Protein AF-A0A0J1F8P2-F1 (afdb_monomer_lite)

pLDDT: mean 80.11, std 21.89, range [31.42, 98.12]

Sequence (125 aa):
MSMTEGIREMKSAGASGSEPVGGGVARRGQWVEIGNVVLPAGERAPQVPEDTARVPLEMRLRGFLIEEEAELDDLVSIRTRINRTVKGRLVDVAPRWRHDFGNPQAELLAIGSELRQLLGRGRER

Radius of gyration: 18.28 Å; chains: 1; bounding box: 33×51×45 Å

Foldseek 3Di:
DDPPPPPPPPPDDDDPDDDADDFDKAAFFFKFKFKDFPAQQQRDDPPDDNVVSRHTDMDIDIAGWHDGIDGAQDWTWGQHLVGDIDTGGTHYTQDADPVDPDGDDSCVSCVSVVVCVVVVVPDDD

Structure (mmCIF, N/CA/C/O backbone):
data_AF-A0A0J1F8P2-F1
#
_entry.id   AF-A0A0J1F8P2-F1
#
loop_
_atom_site.group_PDB
_atom_site.id
_atom_site.type_symbol
_atom_site.label_atom_id
_atom_site.label_alt_id
_atom_site.label_comp_id
_atom_site.label_asym_id
_atom_site.label_entity_id
_atom_site.label_seq_id
_atom_site.pdbx_PDB_ins_code
_atom_site.Cartn_x
_atom_site.Cartn_y
_atom_site.Cartn_z
_atom_site.occupancy
_atom_site.B_iso_or_equiv
_atom_site.auth_seq_id
_atom_site.auth_comp_id
_atom_site.auth_asym_id
_atom_site.auth_atom_id
_atom_site.pdbx_PDB_model_num
ATOM 1 N N . MET A 1 1 ? 3.935 -32.590 23.964 1.00 37.25 1 MET A N 1
ATOM 2 C CA . MET A 1 1 ? 2.571 -32.072 23.727 1.00 37.25 1 MET A CA 1
ATOM 3 C C . MET A 1 1 ? 2.718 -30.641 23.248 1.00 37.25 1 MET A C 1
ATOM 5 O O . MET A 1 1 ? 3.297 -29.832 23.958 1.00 37.25 1 MET A O 1
ATOM 9 N N . SER A 1 2 ? 2.392 -30.417 21.975 1.00 35.47 2 SER A N 1
ATOM 10 C CA . SER A 1 2 ? 2.791 -29.255 21.176 1.00 35.47 2 SER A CA 1
ATOM 11 C C . SER A 1 2 ? 1.860 -28.065 21.416 1.00 35.47 2 SER A C 1
ATOM 13 O O . SER A 1 2 ? 0.653 -28.185 21.243 1.00 35.47 2 SER A O 1
ATOM 15 N N . MET A 1 3 ? 2.423 -26.911 21.779 1.00 39.97 3 MET A N 1
ATOM 16 C CA . MET A 1 3 ? 1.723 -25.627 21.919 1.00 39.97 3 MET A CA 1
ATOM 17 C C . MET A 1 3 ? 1.498 -24.966 20.547 1.00 39.97 3 MET A C 1
ATOM 19 O O . MET A 1 3 ? 1.972 -23.862 20.299 1.00 39.97 3 MET A O 1
ATOM 23 N N . THR A 1 4 ? 0.830 -25.651 19.617 1.00 45.12 4 THR A N 1
ATOM 24 C CA . THR A 1 4 ? 0.514 -25.087 18.284 1.00 45.12 4 THR A CA 1
ATOM 25 C C . THR A 1 4 ? -0.974 -25.102 17.933 1.00 45.12 4 THR A C 1
ATOM 27 O O . THR A 1 4 ? -1.364 -24.501 16.938 1.00 45.12 4 THR A O 1
ATOM 30 N N . GLU A 1 5 ? -1.838 -25.673 18.775 1.00 36.88 5 GLU A N 1
ATOM 31 C CA . GLU A 1 5 ? -3.284 -25.768 18.497 1.00 36.88 5 GLU A CA 1
ATOM 32 C C . GLU A 1 5 ? -4.124 -24.571 18.989 1.00 36.88 5 GLU A C 1
ATOM 34 O O . GLU A 1 5 ? -5.337 -24.562 18.819 1.00 36.88 5 GLU A O 1
ATOM 39 N N . GLY A 1 6 ? -3.510 -23.529 19.558 1.00 36.94 6 GLY A N 1
ATOM 40 C CA . GLY A 1 6 ? -4.243 -22.462 20.258 1.00 36.94 6 GLY A CA 1
ATOM 41 C C . GLY A 1 6 ? -4.687 -21.242 19.439 1.00 36.94 6 GLY A C 1
ATOM 42 O O . GLY A 1 6 ? -5.379 -20.391 19.983 1.00 36.94 6 GLY A O 1
ATOM 43 N N . ILE A 1 7 ? -4.294 -21.097 18.167 1.00 40.16 7 ILE A N 1
ATOM 44 C CA . ILE A 1 7 ? -4.535 -19.846 17.400 1.00 40.16 7 ILE A CA 1
ATOM 45 C C . ILE A 1 7 ? -5.568 -20.046 16.273 1.00 40.16 7 ILE A C 1
ATOM 47 O O . ILE A 1 7 ? -5.736 -19.204 15.394 1.00 40.16 7 ILE A O 1
ATOM 51 N N . ARG A 1 8 ? -6.319 -21.157 16.279 1.00 36.09 8 ARG A N 1
ATOM 52 C CA . ARG A 1 8 ? -7.324 -21.426 15.233 1.00 36.09 8 ARG A CA 1
ATOM 53 C C . ARG A 1 8 ? -8.725 -20.876 15.533 1.00 36.09 8 ARG A C 1
ATOM 55 O O . ARG A 1 8 ? -9.591 -20.953 14.668 1.00 36.09 8 ARG A O 1
ATOM 62 N N . GLU A 1 9 ? -8.961 -20.264 16.689 1.00 36.25 9 GLU A N 1
ATOM 63 C CA . GLU A 1 9 ? -10.332 -20.041 17.172 1.00 36.25 9 GLU A CA 1
ATOM 64 C C . GLU A 1 9 ? -10.710 -18.570 17.402 1.00 36.25 9 GLU A C 1
ATOM 66 O O . GLU A 1 9 ? -11.335 -18.237 18.394 1.00 36.25 9 GLU A O 1
ATOM 71 N N . MET A 1 10 ? -10.366 -17.672 16.471 1.00 31.42 10 MET A N 1
ATOM 72 C CA . MET A 1 10 ? -10.892 -16.293 16.442 1.00 31.42 10 MET A CA 1
ATOM 73 C C . MET A 1 10 ? -11.077 -15.801 14.992 1.00 31.42 10 MET A C 1
ATOM 75 O O . MET A 1 10 ? -10.532 -14.783 14.573 1.00 31.42 10 MET A O 1
ATOM 79 N N . LYS A 1 11 ? -11.854 -16.534 14.183 1.00 40.53 11 LYS A N 1
ATOM 80 C CA . LYS A 1 11 ? -12.405 -16.025 12.912 1.00 40.53 11 LYS A CA 1
ATOM 81 C C . LYS A 1 11 ? -13.921 -15.872 13.024 1.00 40.53 11 LYS A C 1
ATOM 83 O O . LYS A 1 11 ? -14.664 -16.710 12.530 1.00 40.53 11 LYS A O 1
ATOM 88 N N . SER A 1 12 ? -14.374 -14.775 13.630 1.00 36.47 12 SER A N 1
ATOM 89 C CA . SER A 1 12 ? -15.718 -14.237 13.381 1.00 36.47 12 SER A CA 1
ATOM 90 C C . SER A 1 12 ? -15.859 -12.804 13.902 1.00 36.47 12 SER A C 1
ATOM 92 O O . SER A 1 12 ? -16.103 -12.606 15.087 1.00 36.47 12 SER A O 1
ATOM 94 N N . ALA A 1 13 ? -15.743 -11.819 13.008 1.00 34.75 13 ALA A N 1
ATOM 95 C CA . ALA A 1 13 ? -16.524 -10.578 13.047 1.00 34.75 13 ALA A CA 1
ATOM 96 C C . ALA A 1 13 ? -16.277 -9.762 11.764 1.00 34.75 13 ALA A C 1
ATOM 98 O O . ALA A 1 13 ? -15.243 -9.126 11.606 1.00 34.75 13 ALA A O 1
ATOM 99 N N . GLY A 1 14 ? -17.239 -9.833 10.840 1.00 34.25 14 GLY A N 1
ATOM 100 C CA . GLY A 1 14 ? -17.611 -8.774 9.895 1.00 34.25 14 GLY A CA 1
ATOM 101 C C . GLY A 1 14 ? -16.510 -7.938 9.240 1.00 34.25 14 GLY A C 1
ATOM 102 O O . GLY A 1 14 ? -16.456 -6.735 9.466 1.00 34.25 14 GLY A O 1
ATOM 103 N N . ALA A 1 15 ? -15.732 -8.527 8.333 1.00 34.00 15 ALA A N 1
ATOM 104 C CA . ALA A 1 15 ? -15.102 -7.761 7.265 1.00 34.00 15 ALA A CA 1
ATOM 105 C C . ALA A 1 15 ? -15.989 -7.892 6.022 1.00 34.00 15 ALA A C 1
ATOM 107 O O . ALA A 1 15 ? -16.045 -8.960 5.414 1.00 34.00 15 ALA A O 1
ATOM 108 N N . SER A 1 16 ? -16.653 -6.811 5.600 1.00 36.69 16 SER A N 1
ATOM 109 C CA . SER A 1 16 ? -17.105 -6.679 4.204 1.00 36.69 16 SER A CA 1
ATOM 110 C C . SER A 1 16 ? -15.886 -6.393 3.315 1.00 36.69 16 SER A C 1
ATOM 112 O O . SER A 1 16 ? -15.787 -5.397 2.608 1.00 36.69 16 SER A O 1
ATOM 114 N N . GLY A 1 17 ? -14.894 -7.275 3.419 1.00 37.12 17 GLY A N 1
ATOM 115 C CA . GLY A 1 17 ? -13.724 -7.304 2.575 1.00 37.12 17 GLY A CA 1
ATOM 116 C C . GLY A 1 17 ? -14.095 -8.062 1.318 1.00 37.12 17 GLY A C 1
ATOM 117 O O . GLY A 1 17 ? -14.547 -9.202 1.371 1.00 37.12 17 GLY A O 1
ATOM 118 N N . SER A 1 18 ? -13.918 -7.403 0.184 1.00 42.12 18 SER A N 1
ATOM 119 C CA . SER A 1 18 ? -13.722 -8.045 -1.106 1.00 42.12 18 SER A CA 1
ATOM 120 C C . SER A 1 18 ? -12.987 -9.385 -0.953 1.00 42.12 18 SER A C 1
ATOM 122 O O . SER A 1 18 ? -11.800 -9.376 -0.637 1.00 42.12 18 SER A O 1
ATOM 124 N N . GLU A 1 19 ? -13.673 -10.514 -1.179 1.00 39.47 19 GLU A N 1
ATOM 125 C CA . GLU A 1 19 ? -13.021 -11.829 -1.264 1.00 39.47 19 GLU A CA 1
ATOM 126 C C . GLU A 1 19 ? -11.836 -11.736 -2.237 1.00 39.47 19 GLU A 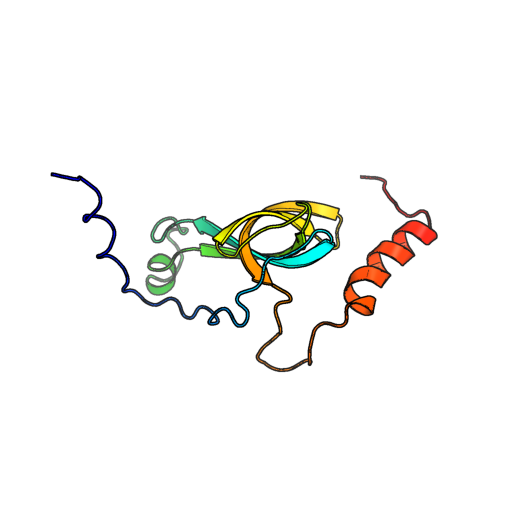C 1
ATOM 128 O O . GLU A 1 19 ? -12.043 -11.215 -3.344 1.00 39.47 19 GLU A O 1
ATOM 133 N N . PRO A 1 20 ? -10.620 -12.160 -1.853 1.00 44.81 20 PRO A N 1
ATOM 134 C CA . PRO A 1 20 ? -9.470 -12.126 -2.745 1.00 44.81 20 PRO A CA 1
ATOM 135 C C . PRO A 1 20 ? -9.748 -13.067 -3.920 1.00 44.81 20 PRO A C 1
ATOM 137 O O . PRO A 1 20 ? -9.874 -14.279 -3.752 1.00 44.81 20 PRO A O 1
ATOM 140 N N . VAL A 1 21 ? -9.895 -12.505 -5.121 1.00 44.31 21 VAL A N 1
ATOM 141 C CA . VAL A 1 21 ? -10.074 -13.288 -6.347 1.00 44.31 21 VAL A CA 1
ATOM 142 C C . VAL A 1 21 ? -8.710 -13.391 -7.011 1.00 44.31 21 VAL A C 1
ATOM 144 O O . VAL A 1 21 ? -8.368 -12.573 -7.857 1.00 44.31 21 VAL A O 1
ATOM 147 N N . GLY A 1 22 ? -7.938 -14.401 -6.618 1.00 43.59 22 GLY A N 1
ATOM 148 C CA . GLY A 1 22 ? -6.677 -14.736 -7.274 1.00 43.59 22 GLY A CA 1
ATOM 149 C C . GLY A 1 22 ? -5.619 -15.206 -6.292 1.00 43.59 22 GLY A C 1
ATOM 150 O O . GLY A 1 22 ? -4.840 -14.407 -5.788 1.00 43.59 22 GLY A O 1
ATOM 151 N N . GLY A 1 23 ? -5.562 -16.517 -6.047 1.00 52.53 23 GLY A N 1
ATOM 152 C CA . GLY A 1 23 ? -4.367 -17.138 -5.482 1.00 52.53 23 GLY A CA 1
ATOM 153 C C . GLY A 1 23 ? -3.253 -17.059 -6.520 1.00 52.53 23 GLY A C 1
ATOM 154 O O . GLY A 1 23 ? -3.234 -17.840 -7.469 1.00 52.53 23 GLY A O 1
ATOM 155 N N . GLY A 1 24 ? -2.374 -16.074 -6.388 1.00 69.44 24 GLY A N 1
ATOM 156 C CA . GLY A 1 24 ? -1.261 -15.876 -7.300 1.00 69.44 24 GLY A CA 1
ATOM 157 C C . GLY A 1 24 ? -0.133 -15.123 -6.617 1.00 69.44 24 GLY A C 1
ATOM 158 O O . GLY A 1 24 ? -0.371 -14.149 -5.907 1.00 69.44 24 GLY A O 1
ATOM 159 N N . VAL A 1 25 ? 1.091 -15.589 -6.851 1.00 89.81 25 VAL A N 1
ATOM 160 C CA . VAL A 1 25 ? 2.317 -14.876 -6.492 1.00 89.81 25 VAL A CA 1
ATOM 161 C C . VAL A 1 25 ? 2.350 -13.567 -7.285 1.00 89.81 25 VAL A C 1
ATOM 163 O O . VAL A 1 25 ? 2.255 -13.577 -8.516 1.00 89.81 25 VAL A O 1
ATOM 166 N N . ALA A 1 26 ? 2.455 -12.439 -6.590 1.00 93.56 26 ALA A N 1
ATOM 167 C CA . ALA A 1 26 ? 2.685 -11.141 -7.201 1.00 93.56 26 ALA A CA 1
ATOM 168 C C . ALA A 1 26 ? 4.157 -10.999 -7.576 1.00 93.56 26 ALA A C 1
ATOM 170 O O . ALA A 1 26 ? 5.029 -11.445 -6.837 1.00 93.56 26 ALA A O 1
ATOM 171 N N . ARG A 1 27 ? 4.438 -10.341 -8.702 1.00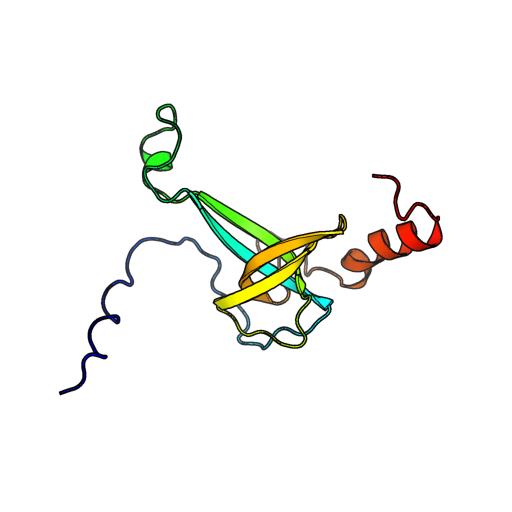 95.50 27 ARG A N 1
ATOM 172 C CA . ARG A 1 27 ? 5.809 -10.091 -9.168 1.00 95.50 27 ARG A CA 1
ATOM 173 C C . ARG A 1 27 ? 6.156 -8.614 -9.187 1.00 95.50 27 ARG A C 1
ATOM 175 O O . ARG A 1 27 ? 5.277 -7.750 -9.251 1.00 95.50 27 ARG A O 1
ATOM 182 N N . ARG A 1 28 ? 7.452 -8.311 -9.165 1.00 96.12 28 ARG A N 1
ATOM 183 C CA . ARG A 1 28 ? 7.958 -6.936 -9.226 1.00 96.12 28 ARG A CA 1
ATOM 184 C C . ARG A 1 28 ? 7.323 -6.128 -10.348 1.00 96.12 28 ARG A C 1
ATOM 186 O O . ARG A 1 28 ? 7.228 -6.572 -11.488 1.00 96.12 28 ARG A O 1
ATOM 193 N N . GLY A 1 29 ? 6.925 -4.900 -10.030 1.00 93.00 29 GLY A N 1
ATOM 194 C CA . GLY A 1 29 ? 6.298 -3.991 -10.986 1.00 93.00 29 GLY A CA 1
ATOM 195 C C . GLY A 1 29 ? 4.834 -4.309 -11.288 1.00 93.00 29 GLY A C 1
ATOM 196 O O . GLY A 1 29 ? 4.198 -3.544 -12.008 1.00 93.00 29 GLY A O 1
ATOM 197 N N . GLN A 1 30 ? 4.263 -5.375 -10.724 1.00 93.25 30 GLN A N 1
ATOM 198 C CA . GLN A 1 30 ? 2.845 -5.667 -10.865 1.00 93.25 30 GLN A CA 1
ATOM 199 C C . GLN A 1 30 ? 2.002 -4.700 -10.032 1.00 93.25 30 GLN A C 1
ATOM 201 O O . GLN A 1 30 ? 2.399 -4.256 -8.952 1.00 93.25 30 GLN A O 1
ATOM 206 N N . TRP A 1 31 ? 0.821 -4.372 -10.552 1.00 93.25 31 TRP A N 1
ATOM 207 C CA . TRP A 1 31 ? -0.167 -3.575 -9.841 1.00 93.25 31 TRP A CA 1
ATOM 208 C C . TRP A 1 31 ? -0.827 -4.411 -8.746 1.00 93.25 31 TRP A C 1
ATOM 210 O O . TRP A 1 31 ? -1.463 -5.423 -9.035 1.00 93.25 31 TRP A O 1
ATOM 220 N N . VAL A 1 32 ? -0.687 -3.982 -7.498 1.00 95.19 32 VAL A N 1
ATOM 221 C CA . VAL A 1 32 ? -1.168 -4.699 -6.313 1.00 95.19 32 VAL A CA 1
ATOM 222 C C . VAL A 1 32 ? -1.881 -3.751 -5.353 1.00 95.19 32 VAL A C 1
ATOM 224 O O . VAL A 1 32 ? -1.755 -2.525 -5.459 1.00 95.19 32 VAL A O 1
ATOM 227 N N . GLU A 1 33 ? -2.624 -4.312 -4.403 1.00 95.81 33 GLU A N 1
ATOM 228 C CA . GLU A 1 33 ? -3.232 -3.586 -3.289 1.00 95.81 33 GLU A CA 1
ATOM 229 C C . GLU A 1 33 ? -2.639 -4.045 -1.960 1.00 95.81 33 GLU A C 1
ATOM 231 O O . GLU A 1 33 ? -2.649 -5.236 -1.654 1.00 95.81 33 GLU A O 1
ATOM 236 N N . ILE A 1 34 ? -2.165 -3.093 -1.157 1.00 97.12 34 ILE A N 1
ATOM 237 C CA . ILE A 1 34 ? -1.780 -3.335 0.234 1.00 97.12 34 ILE A CA 1
ATOM 238 C C . ILE A 1 34 ? -2.829 -2.787 1.199 1.00 97.12 34 ILE A C 1
ATOM 240 O O . ILE A 1 34 ? -3.503 -1.795 0.902 1.00 97.12 34 ILE A O 1
ATOM 244 N N . GLY A 1 35 ? -2.926 -3.401 2.375 1.00 96.88 35 GLY A N 1
ATOM 245 C CA . GLY A 1 35 ? -3.830 -3.023 3.452 1.00 96.88 35 GLY A CA 1
ATOM 246 C C . GLY A 1 35 ? -3.110 -2.940 4.794 1.00 96.88 35 GLY A C 1
ATOM 247 O O . GLY A 1 35 ? -2.319 -3.822 5.116 1.00 96.88 35 GLY A O 1
ATOM 248 N N . ASN A 1 36 ? -3.406 -1.902 5.582 1.00 95.50 36 ASN A N 1
ATOM 249 C CA . ASN A 1 36 ? -2.962 -1.764 6.973 1.00 95.50 36 ASN A CA 1
ATOM 250 C C . ASN A 1 36 ? -4.111 -1.280 7.857 1.00 95.50 36 ASN A C 1
ATOM 252 O O . ASN A 1 36 ? -4.888 -0.423 7.443 1.00 95.50 36 ASN A O 1
ATOM 256 N N . VAL A 1 37 ? -4.139 -1.724 9.112 1.00 95.88 37 VAL A N 1
ATOM 257 C CA . VAL A 1 37 ? -4.915 -1.050 10.160 1.00 95.88 37 VAL A CA 1
ATOM 258 C C . VAL A 1 37 ? -4.107 0.157 10.633 1.00 95.88 37 VAL A C 1
ATOM 260 O O . VAL A 1 37 ? -2.990 0.005 11.119 1.00 95.88 37 VAL A O 1
ATOM 263 N N . VAL A 1 38 ? -4.649 1.357 10.440 1.00 95.19 38 VAL A N 1
ATOM 264 C CA . VAL A 1 38 ? -4.026 2.620 10.866 1.00 95.19 38 VAL A CA 1
ATOM 265 C C . VAL A 1 38 ? -4.389 2.937 12.309 1.00 95.19 38 VAL A C 1
ATOM 267 O O . VAL A 1 38 ? -3.529 3.376 13.062 1.00 95.19 38 VAL A O 1
ATOM 270 N N . LEU A 1 39 ? -5.652 2.713 12.681 1.00 95.62 39 LEU A N 1
ATOM 271 C CA . LEU A 1 39 ? -6.133 2.826 14.056 1.00 95.62 39 LEU A CA 1
ATOM 272 C C . LEU A 1 39 ? -7.005 1.607 14.374 1.00 95.62 39 LEU A C 1
ATOM 274 O O . LEU A 1 39 ? -7.945 1.334 13.620 1.00 95.62 39 LEU A O 1
ATOM 278 N N . PRO A 1 40 ? -6.729 0.881 15.464 1.00 94.88 40 PRO A N 1
ATOM 279 C CA . PRO A 1 40 ? -7.642 -0.107 16.021 1.00 94.88 40 PRO A CA 1
ATOM 280 C C . PRO A 1 40 ? -9.028 0.476 16.339 1.00 94.88 40 PRO A C 1
ATOM 282 O O . PRO A 1 40 ? -9.210 1.691 16.474 1.00 94.88 40 PRO A O 1
ATOM 285 N N . ALA A 1 41 ? -10.019 -0.406 16.481 1.00 94.75 41 ALA A N 1
ATOM 286 C CA . ALA A 1 41 ? -11.335 -0.017 16.981 1.00 94.75 41 ALA A CA 1
ATOM 287 C C . ALA A 1 41 ? -11.200 0.629 18.374 1.00 94.75 41 ALA A C 1
ATOM 289 O O . ALA A 1 41 ? -10.429 0.162 19.209 1.00 94.75 41 ALA A O 1
ATOM 290 N N . GLY A 1 42 ? -11.939 1.709 18.617 1.00 92.38 42 GLY A N 1
ATOM 291 C CA . GLY A 1 42 ? -11.890 2.481 19.861 1.00 92.38 42 GLY A CA 1
ATOM 292 C C . GLY A 1 42 ? -10.824 3.582 19.911 1.00 92.38 42 GLY A C 1
ATOM 293 O O . GLY A 1 42 ? -10.953 4.488 20.725 1.00 92.38 42 GLY A O 1
ATOM 294 N N . GLU A 1 43 ? -9.831 3.589 19.014 1.00 94.69 43 GLU A N 1
ATOM 295 C CA . GLU A 1 43 ? -8.787 4.636 18.968 1.00 94.69 43 GLU A CA 1
ATOM 296 C C . GLU A 1 43 ? -9.158 5.836 18.076 1.00 94.69 43 GLU A C 1
ATOM 298 O O . GLU A 1 43 ? -8.342 6.706 17.764 1.00 94.69 43 GLU A O 1
ATOM 303 N N . ARG A 1 44 ? -10.413 5.890 17.627 1.00 93.38 44 ARG A N 1
ATOM 304 C CA . ARG A 1 44 ? -10.951 7.004 16.840 1.00 93.38 44 ARG A CA 1
ATOM 305 C C . ARG A 1 44 ? -11.220 8.201 17.755 1.00 93.38 44 ARG A C 1
ATOM 307 O O . ARG A 1 44 ? -11.451 8.055 18.949 1.00 93.38 44 ARG A O 1
ATOM 314 N N . ALA A 1 45 ? -11.213 9.399 17.175 1.00 92.56 45 ALA A N 1
ATOM 315 C CA . ALA A 1 45 ? -11.491 10.620 17.923 1.00 92.56 45 ALA A CA 1
ATOM 316 C C . ALA A 1 45 ? -12.864 10.552 18.627 1.00 92.56 45 ALA A C 1
ATOM 318 O O . ALA A 1 45 ? -13.812 10.036 18.037 1.00 92.56 45 ALA A O 1
ATOM 319 N N . PRO A 1 46 ? -13.012 11.109 19.841 1.00 91.00 46 PRO A N 1
ATOM 320 C CA . PRO A 1 46 ? -14.199 10.905 20.676 1.00 91.00 46 PRO A CA 1
ATOM 321 C C . PRO A 1 46 ? -15.497 11.458 20.070 1.00 91.00 46 PRO A C 1
ATOM 323 O O . PRO A 1 46 ? -16.578 11.028 20.450 1.00 91.00 46 PRO A O 1
ATOM 326 N N . GLN A 1 47 ? 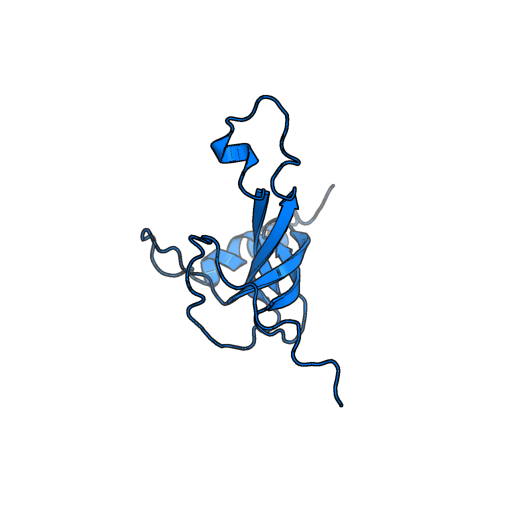-15.411 12.397 19.123 1.00 95.81 47 GLN A N 1
ATOM 327 C CA . GLN A 1 47 ? -16.577 12.963 18.443 1.00 95.81 47 GLN A CA 1
ATOM 328 C C . GLN A 1 47 ? -17.150 12.099 17.303 1.00 95.81 47 GLN A C 1
ATOM 330 O O . GLN A 1 47 ? -18.122 12.513 16.671 1.00 95.81 47 GLN A O 1
ATOM 335 N N . VAL A 1 48 ? -16.547 10.950 16.966 1.00 94.62 48 VAL A N 1
ATOM 336 C CA . VAL A 1 48 ? -17.114 10.077 15.922 1.00 94.62 48 VAL A CA 1
ATOM 337 C C . VAL A 1 48 ? -18.348 9.331 16.452 1.00 94.62 48 VAL A C 1
ATOM 339 O O . VAL A 1 48 ? -18.393 9.005 17.637 1.00 94.62 48 VAL A O 1
ATOM 342 N N . PRO A 1 49 ? -19.338 9.008 15.598 1.00 95.62 49 PRO A N 1
ATOM 343 C CA . PRO A 1 49 ? -20.460 8.161 15.992 1.00 95.62 49 PRO A CA 1
ATOM 344 C C . PRO A 1 49 ? -19.996 6.812 16.547 1.00 95.62 49 PRO A C 1
ATOM 346 O O . PRO A 1 49 ? -18.988 6.263 16.094 1.00 95.62 49 PRO A O 1
ATOM 349 N N . GLU A 1 50 ? -20.769 6.245 17.472 1.00 93.56 50 GLU A N 1
ATOM 350 C CA . GLU A 1 50 ? -20.418 4.999 18.160 1.00 93.56 50 GLU A CA 1
ATOM 351 C C . GLU A 1 50 ? -20.140 3.846 17.183 1.00 93.56 50 GLU A C 1
ATOM 353 O O . GLU A 1 50 ? -19.128 3.156 17.304 1.00 93.56 50 GLU A O 1
ATOM 358 N N . ASP A 1 51 ? -20.963 3.701 16.144 1.00 94.12 51 ASP A N 1
ATOM 359 C CA . ASP A 1 51 ? -20.774 2.678 15.110 1.00 94.12 51 ASP A CA 1
ATOM 360 C C . ASP A 1 51 ? -19.429 2.818 14.382 1.00 94.12 51 ASP A C 1
ATOM 362 O O . ASP A 1 51 ? -18.788 1.825 14.045 1.00 94.12 51 ASP A O 1
ATOM 366 N N . THR A 1 52 ? -18.954 4.053 14.185 1.00 93.12 52 THR A N 1
ATOM 367 C CA . THR A 1 52 ? -17.641 4.322 13.578 1.00 93.12 52 THR A CA 1
ATOM 368 C C . THR A 1 52 ? -16.493 4.048 14.547 1.00 93.12 52 THR A C 1
ATOM 370 O O . THR A 1 52 ? -15.410 3.666 14.110 1.00 93.12 52 THR A O 1
ATOM 373 N N . ALA A 1 53 ? -16.695 4.250 15.851 1.00 93.88 53 ALA A N 1
ATOM 374 C CA . ALA A 1 53 ? -15.691 3.934 16.864 1.00 93.88 53 ALA A CA 1
ATOM 375 C C . ALA A 1 53 ? -15.499 2.418 17.027 1.00 93.88 53 ALA A C 1
ATOM 377 O O . ALA A 1 53 ? -14.395 1.969 17.326 1.00 93.88 53 ALA A O 1
ATOM 378 N N . ARG A 1 54 ? -16.552 1.626 16.798 1.00 95.31 54 ARG A N 1
ATOM 379 C CA . ARG A 1 54 ? -16.550 0.161 16.954 1.00 95.31 54 ARG A CA 1
ATOM 380 C C . ARG A 1 54 ? -15.795 -0.599 15.858 1.00 95.31 54 ARG A C 1
ATOM 382 O O . ARG A 1 54 ? -15.593 -1.801 16.003 1.00 95.31 54 ARG A O 1
ATOM 389 N N . VAL A 1 55 ? -15.367 0.067 14.785 1.00 95.56 55 VAL A N 1
ATOM 390 C CA . VAL A 1 55 ? -14.650 -0.558 13.662 1.00 95.56 55 VAL A CA 1
ATOM 391 C C . VAL A 1 55 ? -13.241 0.028 13.496 1.00 95.56 55 VAL A C 1
ATOM 393 O O . VAL A 1 55 ? -13.031 1.210 13.784 1.00 95.56 55 VAL A O 1
ATOM 396 N N . PRO A 1 56 ? -12.254 -0.766 13.040 1.00 96.12 56 PRO A N 1
ATOM 397 C CA . PRO A 1 56 ? -10.908 -0.265 12.786 1.00 96.12 56 PRO A CA 1
ATOM 398 C C . PRO A 1 56 ? -10.878 0.720 11.610 1.00 96.12 56 PRO A C 1
ATOM 400 O O . PRO A 1 56 ? -11.650 0.622 10.655 1.00 96.12 56 PRO A O 1
ATOM 403 N N . LEU A 1 57 ? -9.934 1.662 11.650 1.00 96.12 57 LEU A N 1
ATOM 404 C CA . LEU A 1 57 ? -9.572 2.464 10.487 1.00 96.12 57 LEU A CA 1
ATOM 405 C C . LEU A 1 57 ? -8.549 1.711 9.647 1.00 96.12 57 LEU A C 1
ATOM 407 O O . LEU A 1 57 ? -7.391 1.585 10.044 1.00 96.12 57 LEU A O 1
ATOM 411 N N . GLU A 1 58 ? -8.949 1.305 8.450 1.00 95.38 58 GLU A N 1
ATOM 412 C CA . GLU A 1 58 ? -8.065 0.643 7.497 1.00 95.38 58 GLU A CA 1
ATOM 413 C C . GLU A 1 58 ? -7.592 1.602 6.397 1.00 95.38 58 GLU A C 1
ATOM 415 O O . GLU A 1 58 ? -8.356 2.397 5.848 1.00 95.38 58 GLU A O 1
ATOM 420 N N . MET A 1 59 ? -6.312 1.506 6.047 1.00 95.69 59 MET A N 1
ATOM 421 C CA . MET A 1 59 ? -5.741 2.076 4.834 1.00 95.69 59 MET A CA 1
ATOM 422 C C . MET A 1 59 ? -5.651 0.975 3.791 1.00 95.69 59 MET A C 1
ATOM 424 O O . MET A 1 59 ? -4.992 -0.035 4.025 1.00 95.69 59 MET A O 1
ATOM 428 N N . ARG A 1 60 ? -6.219 1.221 2.612 1.00 95.38 60 ARG A N 1
ATOM 429 C CA . ARG A 1 60 ? -5.976 0.418 1.412 1.00 95.38 60 ARG A CA 1
ATOM 430 C C . ARG A 1 60 ? -5.296 1.287 0.373 1.00 95.38 60 ARG A C 1
ATOM 432 O O . ARG A 1 60 ? -5.757 2.394 0.088 1.00 95.38 60 ARG A O 1
ATOM 439 N N . LEU A 1 61 ? -4.181 0.818 -0.167 1.00 95.69 61 LEU A N 1
ATOM 440 C CA . LEU A 1 61 ? -3.392 1.582 -1.122 1.00 95.69 61 LEU A CA 1
ATOM 441 C C . LEU A 1 61 ? -2.941 0.691 -2.267 1.00 95.69 61 LEU A C 1
ATOM 443 O O . LEU A 1 61 ? -2.439 -0.406 -2.054 1.00 95.69 61 LEU A O 1
ATOM 447 N N . ARG A 1 62 ? -3.086 1.199 -3.490 1.00 94.81 62 ARG A N 1
ATOM 448 C CA . ARG A 1 62 ? -2.632 0.512 -4.697 1.00 94.81 62 ARG A CA 1
ATOM 449 C C . ARG A 1 62 ? -1.324 1.094 -5.205 1.00 94.81 62 ARG A C 1
ATOM 451 O O . ARG A 1 62 ? -1.099 2.309 -5.140 1.00 94.81 62 ARG A O 1
ATOM 458 N N . GLY A 1 63 ? -0.477 0.233 -5.742 1.00 95.00 63 GLY A N 1
ATOM 459 C CA . GLY A 1 63 ? 0.807 0.625 -6.304 1.00 95.00 63 GLY A CA 1
ATOM 460 C C . GLY A 1 63 ? 1.493 -0.521 -7.024 1.00 95.00 63 GLY A C 1
ATOM 461 O O . GLY A 1 63 ? 0.924 -1.592 -7.200 1.00 95.00 63 GLY A O 1
ATOM 462 N N . PHE A 1 64 ? 2.725 -0.263 -7.444 1.00 95.44 64 PHE A N 1
ATOM 463 C CA . PHE A 1 64 ? 3.580 -1.248 -8.089 1.00 95.44 64 PHE A CA 1
ATOM 464 C C . PHE A 1 64 ? 4.445 -1.951 -7.043 1.00 95.44 64 PHE A C 1
ATOM 466 O O . PHE A 1 64 ? 5.121 -1.262 -6.273 1.00 95.44 64 PHE A O 1
ATOM 473 N N . LEU A 1 65 ? 4.435 -3.286 -7.017 1.00 97.00 65 LEU A N 1
ATOM 474 C CA . LEU A 1 65 ? 5.266 -4.082 -6.107 1.00 97.00 65 LEU A CA 1
ATOM 475 C C . LEU A 1 65 ? 6.760 -3.784 -6.322 1.00 97.00 65 LEU A C 1
ATOM 477 O O . LEU A 1 65 ? 7.209 -3.645 -7.465 1.00 97.00 65 LEU A O 1
ATOM 481 N N . ILE A 1 66 ? 7.525 -3.657 -5.235 1.00 97.38 66 ILE A N 1
ATOM 482 C CA . ILE A 1 66 ? 8.971 -3.388 -5.290 1.00 97.38 66 ILE A CA 1
ATOM 483 C C . ILE A 1 66 ? 9.782 -4.686 -5.214 1.00 97.38 66 ILE A C 1
ATOM 485 O O . ILE A 1 66 ? 10.811 -4.782 -5.883 1.00 97.38 66 ILE A O 1
ATOM 489 N N . GLU A 1 67 ? 9.330 -5.643 -4.409 1.00 97.00 67 GLU A N 1
ATOM 490 C CA . GLU A 1 67 ? 9.924 -6.967 -4.221 1.00 97.00 67 GLU A CA 1
ATOM 491 C C . GLU A 1 67 ? 9.838 -7.825 -5.497 1.00 97.00 67 GLU A C 1
ATOM 493 O O . GLU A 1 67 ? 8.978 -7.590 -6.345 1.00 97.00 67 GLU A O 1
ATOM 498 N N . GLU A 1 68 ? 10.739 -8.806 -5.642 1.00 96.81 68 GLU A N 1
ATOM 499 C CA . GLU A 1 68 ? 10.781 -9.706 -6.810 1.00 96.81 68 GLU A CA 1
ATOM 500 C C . GLU A 1 68 ? 9.531 -10.585 -6.904 1.00 96.81 68 GLU A C 1
ATOM 502 O O . GLU A 1 68 ? 8.879 -10.616 -7.950 1.00 96.81 68 GLU A O 1
ATOM 507 N N . GLU A 1 69 ? 9.170 -11.230 -5.794 1.00 96.12 69 GLU A N 1
ATOM 508 C CA . GLU A 1 69 ? 7.968 -12.045 -5.638 1.00 96.12 69 GLU A CA 1
ATOM 509 C C . GLU A 1 69 ? 7.353 -11.814 -4.248 1.00 96.12 69 GLU A C 1
ATOM 511 O O . GLU A 1 69 ? 8.078 -11.513 -3.296 1.00 96.12 69 GLU A O 1
ATOM 516 N N . ALA A 1 70 ? 6.028 -11.921 -4.138 1.00 96.19 70 ALA A N 1
ATOM 517 C CA . ALA A 1 70 ? 5.301 -11.855 -2.871 1.00 96.19 70 ALA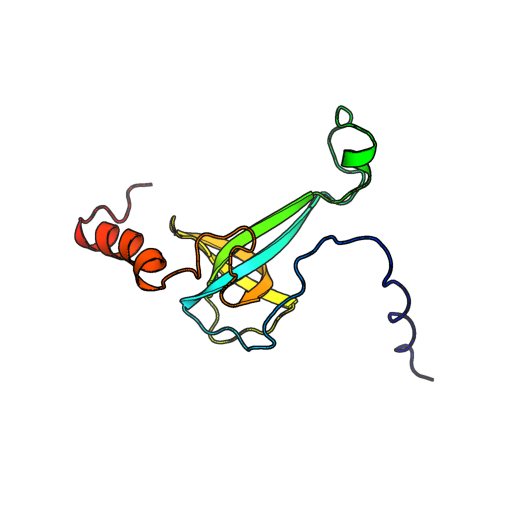 A CA 1
ATOM 518 C C . ALA A 1 70 ? 3.993 -12.651 -2.925 1.00 96.19 70 ALA A C 1
ATOM 520 O O . ALA A 1 70 ? 3.319 -12.680 -3.957 1.00 96.19 70 ALA A O 1
ATOM 521 N N . GLU A 1 71 ? 3.605 -13.251 -1.806 1.00 95.81 71 GLU A N 1
ATOM 522 C CA . GLU A 1 71 ? 2.342 -13.967 -1.653 1.00 95.81 71 GLU A CA 1
ATOM 523 C C . GLU A 1 71 ? 1.294 -13.112 -0.933 1.00 95.81 71 GLU A C 1
ATOM 525 O O . GLU A 1 71 ? 1.597 -12.114 -0.270 1.00 95.81 71 GLU A O 1
ATOM 530 N N . LEU A 1 72 ? 0.020 -13.482 -1.087 1.00 94.31 72 LEU A N 1
ATOM 531 C CA . LEU A 1 72 ? -1.053 -12.848 -0.323 1.00 94.31 72 LEU A CA 1
ATOM 532 C C . LEU A 1 72 ? -0.741 -12.926 1.174 1.00 94.31 72 LEU A C 1
ATOM 534 O O . LEU A 1 72 ? -0.196 -13.910 1.661 1.00 94.31 72 LEU A O 1
ATOM 538 N N . ASP A 1 73 ? -1.114 -11.874 1.890 1.00 94.81 73 ASP A N 1
ATOM 539 C CA . ASP A 1 73 ? -0.807 -11.657 3.298 1.00 94.81 73 ASP A CA 1
ATOM 540 C C . ASP A 1 73 ? 0.671 -11.375 3.641 1.00 94.81 73 ASP A C 1
ATOM 542 O O . ASP A 1 73 ? 0.954 -11.100 4.810 1.00 94.81 73 ASP A O 1
ATOM 546 N N . ASP A 1 74 ? 1.600 -11.305 2.684 1.00 96.12 74 ASP A N 1
ATOM 547 C CA . ASP A 1 74 ? 2.978 -10.882 2.967 1.00 96.12 74 ASP A CA 1
ATOM 548 C C . ASP A 1 74 ? 3.090 -9.385 3.283 1.00 96.12 74 ASP A C 1
ATOM 550 O O . ASP A 1 74 ? 2.331 -8.549 2.787 1.00 96.12 74 ASP A O 1
ATOM 554 N N . LEU A 1 75 ? 4.085 -9.017 4.098 1.00 97.31 75 LEU A N 1
ATOM 555 C CA . LEU A 1 75 ? 4.440 -7.618 4.328 1.00 97.31 75 LEU A CA 1
ATOM 556 C C . LEU A 1 75 ? 5.351 -7.122 3.196 1.00 97.31 75 LEU A C 1
ATOM 558 O O . LEU A 1 75 ? 6.531 -7.462 3.151 1.00 97.31 75 LEU A O 1
ATOM 562 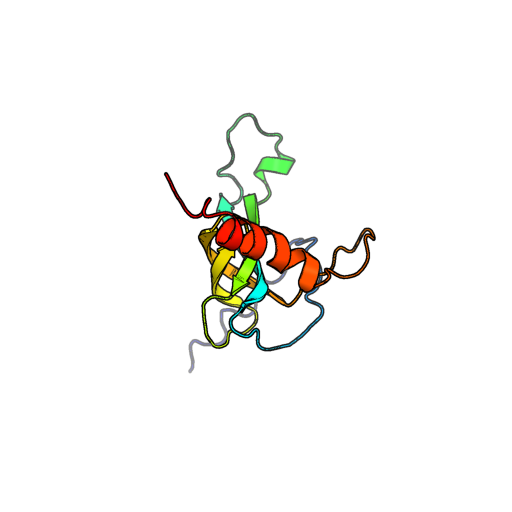N N . VAL A 1 76 ? 4.819 -6.266 2.328 1.00 97.69 76 VAL A N 1
ATOM 563 C CA . VAL A 1 76 ? 5.495 -5.811 1.104 1.00 97.69 76 VAL A CA 1
ATOM 564 C C . VAL A 1 76 ? 5.593 -4.291 1.027 1.00 97.69 76 VAL A C 1
ATOM 566 O O . VAL A 1 76 ? 4.935 -3.556 1.773 1.00 97.69 76 VAL A O 1
ATOM 569 N N . SER A 1 77 ? 6.405 -3.800 0.095 1.00 98.12 77 SER A N 1
ATOM 570 C CA . SER A 1 77 ? 6.578 -2.386 -0.204 1.00 98.12 77 SER A CA 1
ATOM 571 C C . SER A 1 77 ? 6.063 -2.093 -1.607 1.00 98.12 77 SER A C 1
ATOM 573 O O . SER A 1 77 ? 6.478 -2.697 -2.591 1.00 98.12 77 SER A O 1
ATOM 575 N N . ILE A 1 78 ? 5.203 -1.089 -1.733 1.00 97.31 78 ILE A N 1
ATOM 576 C CA . ILE A 1 78 ? 4.719 -0.633 -3.036 1.00 97.31 78 ILE A CA 1
ATOM 577 C C . ILE A 1 78 ? 5.244 0.755 -3.365 1.00 97.31 78 ILE A C 1
ATOM 579 O O . ILE A 1 78 ? 5.408 1.612 -2.491 1.00 97.31 78 ILE A O 1
ATOM 583 N N . ARG A 1 79 ? 5.436 1.013 -4.657 1.00 96.12 79 ARG A N 1
ATOM 584 C CA . ARG A 1 79 ? 5.629 2.351 -5.209 1.00 96.12 79 ARG A CA 1
ATOM 585 C C . ARG A 1 79 ? 4.314 2.866 -5.778 1.00 96.12 79 ARG A C 1
ATOM 587 O O . ARG A 1 79 ? 3.762 2.322 -6.730 1.00 96.12 79 ARG A O 1
ATOM 594 N N . THR A 1 80 ? 3.811 3.950 -5.207 1.00 93.25 80 THR A N 1
ATOM 595 C CA . THR A 1 80 ? 2.597 4.624 -5.692 1.00 93.25 80 THR A CA 1
ATOM 596 C C . THR A 1 80 ? 2.851 5.387 -6.998 1.00 93.25 80 THR A C 1
ATOM 598 O O . THR A 1 80 ? 3.987 5.739 -7.320 1.00 93.25 80 THR A O 1
ATOM 601 N N . ARG A 1 81 ? 1.782 5.748 -7.723 1.00 88.25 81 ARG A N 1
ATOM 602 C CA . ARG A 1 81 ? 1.857 6.522 -8.987 1.00 88.25 81 ARG A CA 1
ATOM 603 C C . ARG A 1 81 ? 2.505 7.909 -8.841 1.00 88.25 81 ARG A C 1
ATOM 605 O O . ARG A 1 81 ? 2.950 8.489 -9.832 1.00 88.25 81 ARG A O 1
ATOM 612 N N . ILE A 1 82 ? 2.557 8.434 -7.615 1.00 87.38 82 ILE A N 1
ATOM 613 C CA . ILE A 1 82 ? 3.222 9.696 -7.253 1.00 87.38 82 ILE A CA 1
ATOM 614 C C . ILE A 1 82 ? 4.598 9.479 -6.602 1.00 87.38 82 ILE A C 1
ATOM 616 O O . ILE A 1 82 ? 5.109 10.363 -5.927 1.00 87.38 82 ILE A O 1
ATOM 620 N N . ASN A 1 83 ? 5.201 8.303 -6.803 1.00 87.88 83 ASN A N 1
ATOM 621 C CA . ASN A 1 83 ? 6.559 7.955 -6.375 1.00 87.88 83 ASN A CA 1
ATOM 622 C C . ASN A 1 83 ? 6.799 7.956 -4.851 1.00 87.88 83 ASN A C 1
ATOM 624 O O . ASN A 1 83 ? 7.924 8.144 -4.394 1.00 87.88 83 ASN A O 1
ATOM 628 N N . ARG A 1 84 ? 5.755 7.711 -4.050 1.00 93.31 84 ARG A N 1
ATOM 629 C CA . ARG A 1 84 ? 5.910 7.380 -2.622 1.00 93.31 84 ARG A CA 1
ATOM 630 C C . ARG A 1 84 ? 6.083 5.878 -2.449 1.00 93.31 84 ARG A C 1
ATOM 632 O O . ARG A 1 84 ? 5.331 5.126 -3.076 1.00 93.31 84 ARG A O 1
ATOM 639 N N . THR A 1 85 ? 6.998 5.479 -1.572 1.00 96.94 85 THR A N 1
ATOM 640 C CA . THR A 1 85 ? 7.140 4.096 -1.103 1.00 96.94 85 THR A CA 1
ATOM 641 C C . THR A 1 85 ? 6.326 3.913 0.171 1.00 96.94 85 THR A C 1
ATOM 643 O O . THR A 1 85 ? 6.496 4.679 1.117 1.00 96.94 85 THR A O 1
ATOM 646 N N . VAL A 1 86 ? 5.439 2.921 0.196 1.00 97.38 86 VAL A N 1
ATOM 647 C CA . VAL A 1 86 ? 4.579 2.618 1.351 1.00 97.38 86 VAL A CA 1
A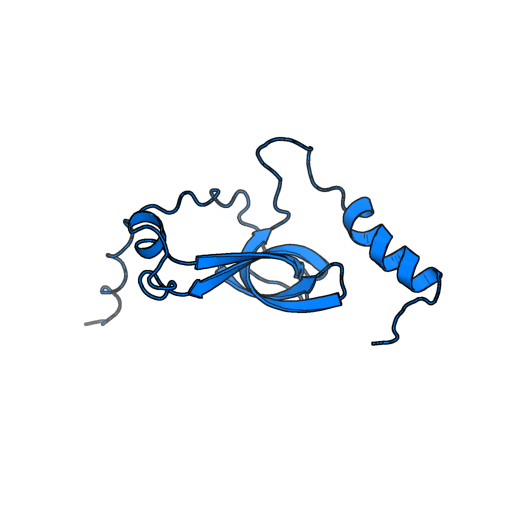TOM 648 C C . VAL A 1 86 ? 4.618 1.119 1.614 1.00 97.38 86 VAL A C 1
ATOM 650 O O . VAL A 1 86 ? 4.586 0.339 0.666 1.00 97.38 86 VAL A O 1
ATOM 653 N N . LYS A 1 87 ? 4.693 0.724 2.888 1.00 97.56 87 LYS A N 1
ATOM 654 C CA . LYS A 1 87 ? 4.670 -0.680 3.313 1.00 97.56 87 LYS A CA 1
ATOM 655 C C . LYS A 1 87 ? 3.288 -1.094 3.795 1.00 97.56 87 LYS A C 1
ATOM 657 O O . LYS A 1 87 ? 2.610 -0.299 4.447 1.00 97.56 87 LYS A O 1
ATOM 662 N N . GLY A 1 88 ? 2.907 -2.336 3.534 1.00 97.00 88 GLY A N 1
ATOM 663 C CA . GLY A 1 88 ? 1.712 -2.934 4.114 1.00 97.00 88 GLY A CA 1
ATOM 664 C C . GLY A 1 88 ? 1.506 -4.383 3.713 1.00 97.00 88 GLY A C 1
ATOM 665 O O . GLY A 1 88 ? 2.327 -4.947 2.994 1.00 97.00 88 GLY A O 1
ATOM 666 N N . ARG A 1 89 ? 0.422 -4.986 4.201 1.00 97.44 89 ARG A N 1
ATOM 667 C CA . ARG A 1 89 ? 0.097 -6.384 3.904 1.00 97.44 89 ARG A CA 1
ATOM 668 C C . ARG A 1 89 ? -0.478 -6.512 2.496 1.00 97.44 89 ARG A C 1
ATOM 670 O O . ARG A 1 89 ? -1.386 -5.752 2.176 1.00 97.44 89 ARG A O 1
ATOM 677 N N . LEU A 1 90 ? 0.013 -7.433 1.670 1.00 96.38 90 LEU A N 1
ATOM 678 C CA . LEU A 1 90 ? -0.522 -7.690 0.331 1.00 96.38 90 LEU A CA 1
ATOM 679 C C . LEU A 1 90 ? -1.927 -8.295 0.437 1.00 96.38 90 LEU A C 1
ATOM 681 O O . LEU A 1 90 ? -2.095 -9.364 1.011 1.00 96.38 90 LEU A O 1
ATOM 685 N N . VAL A 1 91 ? -2.936 -7.611 -0.103 1.00 94.56 91 VAL A N 1
ATOM 686 C CA . VAL A 1 91 ? -4.341 -8.049 -0.009 1.00 94.56 91 VAL A CA 1
ATOM 687 C C . VAL A 1 91 ? -4.888 -8.541 -1.341 1.00 94.56 91 VAL A C 1
ATOM 689 O O . VAL A 1 91 ? -5.765 -9.400 -1.354 1.00 94.56 91 VAL A O 1
ATOM 692 N N . ASP A 1 92 ? -4.416 -7.985 -2.457 1.00 92.81 92 ASP A N 1
ATOM 693 C CA . ASP A 1 92 ? -4.916 -8.357 -3.779 1.00 92.81 92 ASP A CA 1
ATOM 694 C C . ASP A 1 92 ? -3.883 -8.096 -4.880 1.00 92.81 92 ASP A C 1
ATOM 696 O O . ASP A 1 92 ? -3.072 -7.162 -4.801 1.00 92.81 92 ASP A O 1
ATOM 700 N N . VAL A 1 93 ? -3.955 -8.900 -5.937 1.00 91.38 93 VAL A N 1
ATOM 701 C CA . VAL A 1 93 ? -3.054 -8.867 -7.089 1.00 91.38 93 VAL A CA 1
ATOM 702 C C . VAL A 1 93 ? -3.860 -8.490 -8.328 1.00 91.38 93 VAL A C 1
ATOM 704 O O . VAL A 1 93 ? -4.821 -9.160 -8.682 1.00 91.38 93 VAL A O 1
ATOM 707 N N . ALA A 1 94 ? -3.473 -7.405 -9.006 1.00 85.38 94 ALA A N 1
ATOM 708 C CA . ALA A 1 94 ? -4.244 -6.788 -10.090 1.00 85.38 94 ALA A CA 1
ATOM 709 C C . ALA A 1 94 ? -5.715 -6.482 -9.706 1.00 85.38 94 ALA A C 1
ATOM 711 O O . ALA A 1 94 ? -6.645 -6.892 -10.405 1.00 85.38 94 ALA A O 1
ATOM 712 N N . PRO A 1 95 ? -5.948 -5.712 -8.623 1.00 82.62 95 PRO A N 1
ATOM 713 C CA . PRO A 1 95 ? -7.284 -5.488 -8.075 1.00 82.62 95 PRO A CA 1
ATOM 714 C C . PRO A 1 95 ? -8.231 -4.833 -9.091 1.00 82.62 95 PRO A C 1
ATOM 716 O O . PRO A 1 95 ? -8.010 -3.697 -9.537 1.00 82.62 95 PRO A O 1
ATOM 719 N N . ARG A 1 96 ? -9.341 -5.510 -9.410 1.00 80.69 96 ARG A N 1
ATOM 720 C CA . ARG A 1 96 ? -10.411 -4.950 -10.251 1.00 80.69 96 ARG A CA 1
ATOM 721 C C . ARG A 1 96 ? -11.377 -4.102 -9.433 1.00 80.69 96 ARG A C 1
ATOM 723 O O . ARG A 1 96 ? -11.655 -4.380 -8.267 1.00 80.69 96 ARG A O 1
ATOM 730 N N . TRP A 1 97 ? -11.940 -3.077 -10.057 1.00 75.31 97 TRP A N 1
ATOM 731 C CA . TRP A 1 97 ? -13.042 -2.338 -9.452 1.00 75.31 97 TRP A CA 1
ATOM 732 C C . TRP A 1 97 ? -14.358 -3.100 -9.677 1.00 75.31 97 TRP A C 1
ATOM 734 O O . TRP A 1 97 ? -14.638 -3.533 -10.793 1.00 75.31 97 TRP A O 1
ATOM 744 N N . ARG A 1 98 ? -15.139 -3.338 -8.612 1.00 73.69 98 ARG A N 1
ATOM 745 C CA . ARG A 1 98 ? -16.350 -4.187 -8.677 1.00 73.69 98 ARG A CA 1
ATOM 746 C C . ARG A 1 98 ? -17.604 -3.437 -9.143 1.00 73.69 98 ARG A C 1
ATOM 748 O O . ARG A 1 98 ? -18.486 -4.071 -9.708 1.00 73.69 98 ARG A O 1
ATOM 755 N N . HIS A 1 99 ? -17.667 -2.123 -8.928 1.00 75.06 99 HIS A N 1
ATOM 756 C CA . HIS A 1 99 ? -18.765 -1.248 -9.359 1.00 75.06 99 HIS A CA 1
ATOM 757 C C . HIS A 1 99 ? -18.358 -0.597 -10.685 1.00 75.06 99 HIS A C 1
ATOM 759 O O . HIS A 1 99 ? -17.666 0.409 -10.665 1.00 75.06 99 HIS A O 1
ATOM 765 N N . ASP A 1 100 ? -18.627 -1.276 -11.798 1.00 70.94 100 ASP A N 1
ATOM 766 C CA . ASP A 1 100 ? -17.758 -1.344 -12.979 1.00 70.94 100 ASP A CA 1
ATOM 767 C C . ASP A 1 100 ? -17.152 -0.032 -13.538 1.00 70.94 100 ASP A C 1
ATOM 769 O O . ASP A 1 100 ? -17.771 1.019 -13.618 1.00 70.94 100 ASP A O 1
ATOM 773 N N . PHE A 1 101 ? -15.885 -0.150 -13.946 1.00 72.00 101 PHE A N 1
ATOM 774 C CA . PHE A 1 101 ? -15.175 0.700 -14.917 1.00 72.00 101 PHE A CA 1
ATOM 775 C C . PHE A 1 101 ? -14.237 -0.185 -15.772 1.00 72.00 101 PHE A C 1
ATOM 777 O O . PHE A 1 101 ? -13.192 0.252 -16.254 1.00 72.00 101 PHE A O 1
ATOM 784 N N . GLY A 1 102 ? -14.572 -1.476 -15.903 1.00 79.12 102 GLY A N 1
ATOM 785 C CA . GLY A 1 102 ? -13.710 -2.497 -16.504 1.00 79.12 102 GLY A CA 1
ATOM 786 C C . GLY A 1 102 ? -12.476 -2.872 -15.668 1.00 79.12 102 GLY A C 1
ATOM 787 O O . GLY A 1 102 ? -12.322 -2.486 -14.506 1.00 79.12 102 GLY A O 1
ATOM 788 N N . ASN A 1 103 ? -11.594 -3.674 -16.271 1.00 79.94 103 ASN A N 1
ATOM 789 C CA . ASN A 1 103 ? -10.313 -4.057 -15.677 1.00 79.94 103 ASN A CA 1
ATOM 790 C C . ASN A 1 103 ? -9.289 -2.919 -15.811 1.00 79.94 103 ASN A C 1
ATOM 792 O O . ASN A 1 103 ? -9.274 -2.237 -16.842 1.00 79.94 103 ASN A O 1
ATOM 796 N N . PRO A 1 104 ? -8.395 -2.734 -14.822 1.00 79.19 104 PRO A N 1
ATOM 797 C CA . PRO A 1 104 ? -7.317 -1.762 -14.937 1.00 79.19 104 PRO A CA 1
ATOM 798 C C . PRO A 1 104 ? -6.392 -2.127 -16.108 1.00 79.19 104 PRO A C 1
ATOM 800 O O . PRO A 1 104 ? -5.790 -3.197 -16.118 1.00 79.19 104 PRO A O 1
ATOM 803 N N . GLN A 1 105 ? -6.280 -1.230 -17.089 1.00 86.44 105 GLN A N 1
ATOM 804 C CA . GLN A 1 105 ? -5.385 -1.400 -18.238 1.00 86.44 105 GLN A CA 1
ATOM 805 C C . GLN A 1 105 ? -3.954 -1.019 -17.844 1.00 86.44 105 GLN A C 1
ATOM 807 O O . GLN A 1 105 ? -3.733 0.071 -17.302 1.00 86.44 105 GLN A O 1
ATOM 812 N N . ALA A 1 106 ? -2.987 -1.900 -18.104 1.00 84.50 106 ALA A N 1
ATOM 813 C CA . ALA A 1 106 ? -1.602 -1.741 -17.656 1.00 84.50 106 ALA A CA 1
ATOM 814 C C . ALA A 1 106 ? -0.945 -0.477 -18.238 1.00 84.50 106 ALA A C 1
ATOM 816 O O . ALA A 1 106 ? -0.269 0.270 -17.527 1.00 84.50 106 ALA A O 1
ATOM 817 N N . GLU A 1 107 ? -1.236 -0.181 -19.501 1.00 87.50 107 GLU A N 1
ATOM 818 C CA . GLU A 1 107 ? -0.753 0.980 -20.243 1.00 87.50 107 GLU A CA 1
ATOM 819 C C . GLU A 1 107 ? -1.179 2.278 -19.547 1.00 87.50 107 GLU A C 1
ATOM 821 O O . GLU A 1 107 ? -0.373 3.182 -19.322 1.00 87.50 107 GLU A O 1
ATOM 826 N N . LEU A 1 108 ? -2.440 2.352 -19.106 1.00 88.00 108 LEU A N 1
ATOM 827 C CA . LEU A 1 108 ? -2.976 3.528 -18.415 1.00 88.00 108 LEU A CA 1
ATOM 828 C C . LEU A 1 108 ? -2.397 3.697 -17.003 1.00 88.00 108 LEU A C 1
ATOM 830 O O . LEU A 1 108 ? -2.358 4.817 -16.476 1.00 88.00 108 LEU A O 1
ATOM 834 N N . LEU A 1 109 ? -1.937 2.614 -16.373 1.00 87.19 109 LEU A N 1
ATOM 835 C CA . LEU A 1 109 ? -1.277 2.677 -15.071 1.00 87.19 109 LEU A CA 1
ATOM 836 C C . LEU A 1 109 ? 0.120 3.305 -15.187 1.00 87.19 109 LEU A C 1
ATOM 838 O O . LEU A 1 109 ? 0.448 4.167 -14.360 1.00 87.19 109 LEU A O 1
ATOM 842 N N . ALA A 1 110 ? 0.887 2.929 -16.216 1.00 85.44 110 ALA A N 1
ATOM 843 C CA . ALA A 1 110 ? 2.295 3.293 -16.394 1.00 85.44 110 ALA A CA 1
ATOM 844 C C . ALA A 1 110 ? 2.530 4.619 -17.152 1.00 85.44 110 ALA A C 1
ATOM 846 O O . ALA A 1 110 ? 3.436 5.380 -16.788 1.00 85.44 110 ALA A O 1
ATOM 847 N N . ILE A 1 111 ? 1.667 4.969 -18.118 1.00 89.12 111 ILE A N 1
ATOM 848 C CA . ILE A 1 111 ? 1.891 6.095 -19.048 1.00 89.12 111 ILE A CA 1
ATOM 849 C C . ILE A 1 111 ? 2.135 7.441 -18.353 1.00 89.12 111 ILE A C 1
ATOM 851 O O . ILE A 1 111 ? 2.958 8.249 -18.778 1.00 89.12 111 ILE A O 1
ATOM 855 N N . GLY A 1 112 ? 1.455 7.696 -17.231 1.00 86.25 112 GLY A N 1
ATOM 856 C CA . GLY A 1 112 ? 1.603 8.954 -16.498 1.00 86.25 112 GLY A CA 1
ATOM 857 C C . GLY A 1 112 ? 2.997 9.133 -15.888 1.00 86.25 112 GLY A C 1
ATOM 858 O O . GLY A 1 112 ? 3.507 10.253 -15.843 1.00 86.25 112 GLY A O 1
ATOM 859 N N . SER A 1 113 ? 3.616 8.052 -15.403 1.00 83.75 113 SER A N 1
ATOM 860 C CA . SER A 1 113 ? 4.997 8.087 -14.906 1.00 83.75 113 SER A CA 1
ATOM 861 C C . SER A 1 113 ? 6.008 8.204 -16.038 1.00 83.75 113 SER A C 1
ATOM 863 O O . SER A 1 113 ? 6.954 8.975 -15.901 1.00 83.75 113 SER A O 1
ATOM 865 N N . GLU A 1 114 ? 5.790 7.496 -17.143 1.00 87.69 114 GLU A N 1
ATOM 866 C CA . GLU A 1 114 ? 6.654 7.539 -18.328 1.00 87.69 114 GLU A CA 1
ATOM 867 C C . GLU A 1 114 ? 6.682 8.943 -18.936 1.00 87.69 114 GLU A C 1
ATOM 869 O O . GLU A 1 114 ? 7.749 9.528 -19.107 1.00 87.69 114 GLU A O 1
ATOM 874 N N . LEU A 1 115 ? 5.510 9.551 -19.145 1.00 89.25 115 LEU A N 1
ATOM 875 C CA . LEU A 1 115 ? 5.405 10.910 -19.673 1.00 89.25 115 LEU A CA 1
ATOM 876 C C . LEU A 1 115 ? 6.130 11.932 -18.786 1.00 89.25 115 LEU A C 1
ATOM 878 O O . LEU A 1 115 ? 6.808 12.824 -19.290 1.00 89.25 115 LEU A O 1
ATOM 882 N N . ARG A 1 116 ? 6.024 11.811 -17.455 1.00 86.00 116 ARG A N 1
ATOM 883 C CA . ARG A 1 116 ? 6.746 12.704 -16.530 1.00 86.00 116 ARG A CA 1
ATOM 884 C C . ARG A 1 116 ? 8.265 12.563 -16.640 1.00 86.00 116 ARG A C 1
ATOM 886 O O . ARG A 1 116 ? 8.953 13.572 -16.497 1.00 86.00 116 ARG A O 1
ATOM 893 N N . GLN A 1 117 ? 8.767 11.352 -16.885 1.00 85.50 117 GLN A N 1
ATOM 894 C CA . GLN A 1 117 ? 10.193 11.110 -17.123 1.00 85.50 117 GLN A CA 1
ATOM 895 C C . GLN A 1 117 ? 10.637 11.731 -18.452 1.00 85.50 117 GLN A C 1
ATOM 897 O O . GLN A 1 117 ? 11.630 12.452 -18.472 1.00 85.50 117 GLN A O 1
ATOM 902 N N . LEU A 1 118 ? 9.858 11.542 -19.524 1.00 88.19 118 LEU A N 1
ATOM 903 C CA . LEU A 1 118 ? 10.132 12.127 -20.843 1.00 88.19 118 LEU A CA 1
ATOM 904 C C . LEU A 1 118 ? 10.166 13.659 -20.817 1.00 88.19 118 LEU A C 1
ATOM 906 O O . LEU A 1 118 ? 11.030 14.273 -21.432 1.00 88.19 118 LEU A O 1
ATOM 910 N N . LEU A 1 119 ? 9.246 14.287 -20.081 1.00 89.31 119 LEU A N 1
ATOM 911 C CA . LEU A 1 119 ? 9.158 15.746 -19.976 1.00 89.31 119 LEU A CA 1
ATOM 912 C C . LEU A 1 119 ? 10.238 16.371 -19.077 1.00 89.31 119 LEU A C 1
ATOM 914 O O . LEU A 1 119 ? 10.188 17.577 -18.836 1.00 89.31 119 LEU A O 1
ATOM 918 N N . GLY A 1 120 ? 11.159 15.585 -18.508 1.00 76.25 120 GLY A N 1
ATOM 919 C CA . GLY A 1 120 ? 12.194 16.095 -17.603 1.00 76.25 120 GLY A CA 1
ATOM 920 C C . GLY A 1 120 ? 11.646 16.697 -16.302 1.00 76.25 120 GLY A C 1
ATOM 921 O O . GLY A 1 120 ? 12.393 17.281 -15.529 1.00 76.25 120 GLY A O 1
ATOM 922 N N . ARG A 1 121 ? 10.349 16.521 -16.003 1.00 66.25 121 ARG A N 1
ATOM 923 C CA . ARG A 1 121 ? 9.711 16.960 -14.745 1.00 66.25 121 ARG A CA 1
ATOM 924 C C . ARG A 1 121 ? 9.930 15.956 -13.606 1.00 66.25 121 ARG A C 1
ATOM 926 O O . ARG A 1 121 ? 9.164 15.903 -12.641 1.00 66.25 121 ARG A O 1
ATOM 933 N N . GLY A 1 122 ? 10.958 15.120 -13.734 1.00 59.06 122 GLY A N 1
ATOM 934 C CA . GLY A 1 122 ? 11.386 14.161 -12.730 1.00 59.06 122 GLY A CA 1
ATOM 935 C C . GLY A 1 122 ? 12.171 14.854 -11.623 1.00 59.06 122 GLY A C 1
ATOM 936 O O . GLY A 1 122 ? 13.389 14.782 -11.629 1.00 59.06 122 GLY A O 1
ATOM 937 N N . ARG A 1 123 ? 11.442 15.438 -10.661 1.00 55.12 123 ARG A N 1
ATOM 938 C CA . ARG A 1 123 ? 11.892 16.057 -9.394 1.00 55.12 123 ARG A CA 1
ATOM 939 C C . ARG A 1 123 ? 12.385 17.504 -9.443 1.00 55.12 123 ARG A C 1
ATOM 941 O O . ARG A 1 123 ? 13.484 17.795 -9.884 1.00 55.12 123 ARG A O 1
ATOM 948 N N . GLU A 1 124 ? 11.634 18.328 -8.723 1.00 40.81 124 GLU A N 1
ATOM 949 C CA . GLU A 1 124 ? 12.172 19.165 -7.650 1.00 40.81 124 GLU A CA 1
ATOM 950 C C . GLU A 1 124 ? 11.129 19.159 -6.523 1.00 40.81 124 GLU A C 1
ATOM 952 O O . GLU A 1 124 ? 10.098 19.806 -6.680 1.00 40.81 124 GLU A O 1
ATOM 957 N N . ARG A 1 125 ? 11.316 18.316 -5.492 1.00 46.72 125 ARG A N 1
ATOM 958 C CA . ARG A 1 125 ? 10.834 18.422 -4.093 1.00 46.72 125 ARG A CA 1
ATOM 959 C C . ARG A 1 125 ? 11.471 17.319 -3.253 1.00 46.72 125 ARG A C 1
ATOM 961 O O . ARG A 1 125 ? 11.524 16.166 -3.750 1.00 46.72 125 ARG A O 1
#

Secondary structure (DSSP, 8-state):
--TTSTTSS---S------------EETT-EEEEEEEEE-TT-S-TTS-HHHHTS-EEEEEEEEE-SSEE-TT-EEEEE-TTS-EEEEEEEEESPPPSSSS-SPPHHHHHHHHHHHHHTT-----